Protein AF-A0A2W5THD2-F1 (afdb_monomer_lite)

Foldseek 3Di:
DDDDDDDDPPPPPPPPDDPPPDDDPQQQVQCVVHDFQDWGWGDDPNDIFIATWDADPVNPGTGGQGVPNPVPPWDPPQQQVQCVVHDFQDWGWGDDPNDIFTATFDQTPVNDGTGGAGDPNDPDDPVQFQVQCVPHDFQCWGWGQDPNDIAIATFDADPVRPTTGGDHDDPPDD

Secondary structure (DSSP, 8-state):
-------------------TTSPPHHHHHTTTTPPTT-EEEEEETTEEEEEEEEE-TTSS-EEEEETTTTGGGS--HHHHHTTTTPPTT-EEEEEETTEEEEEEEEE-TTSS-EEEEETT--SS--HHHHHTTTT--TT-EEEEEETTEEEEEEEEE-TTSS-EEEEEPPPPP-

pLDDT: mean 78.65, std 15.8, range [40.34, 94.75]

Radius of gyration: 25.41 Å; chains: 1; bounding box: 93×37×46 Å

Sequence (174 aa):
MRLVLLSVLAASSLALAQPRGGPPEEAITACSGLAEGTACGFTHRGNNLTGTCRKGPDGQTAACLPEGAGRHRGPPEEAVTACSGKSAEATCSFTHHDRTVEGTCRTGPRGEALTCAPAGGHRGPPQEAITACASSTAGAACSVSFHGKTLNGTCSAGPDGSKLACLPARPPQP

Organism: NCBI:txid48

Structure (mmCIF, N/CA/C/O backbone):
data_AF-A0A2W5THD2-F1
#
_entry.id   AF-A0A2W5THD2-F1
#
loop_
_atom_site.group_PDB
_atom_site.id
_atom_site.type_symbol
_atom_site.label_atom_id
_atom_site.label_alt_id
_atom_site.label_comp_id
_atom_site.label_asym_id
_atom_site.label_entity_id
_atom_site.label_seq_id
_atom_site.pdbx_PDB_ins_code
_atom_site.Cartn_x
_atom_site.Cartn_y
_atom_site.Cartn_z
_atom_site.occupancy
_atom_site.B_iso_or_equiv
_atom_site.auth_seq_id
_atom_site.auth_comp_id
_atom_site.auth_asym_id
_atom_site.auth_atom_id
_atom_site.pdbx_PDB_model_num
ATOM 1 N N . MET A 1 1 ? -74.088 19.486 -11.013 1.00 40.34 1 MET A N 1
ATOM 2 C CA . MET A 1 1 ? -73.011 19.400 -12.022 1.00 40.34 1 MET A CA 1
ATOM 3 C C . MET A 1 1 ? -71.695 19.307 -11.263 1.00 40.34 1 MET A C 1
ATOM 5 O O . MET A 1 1 ? -71.466 20.117 -10.380 1.00 40.34 1 MET A O 1
ATOM 9 N N . ARG A 1 2 ? -70.962 18.211 -11.481 1.00 50.06 2 ARG A N 1
ATOM 10 C CA . ARG A 1 2 ? -69.748 17.773 -10.768 1.00 50.06 2 ARG A CA 1
ATOM 11 C C . ARG A 1 2 ? -68.624 18.812 -10.861 1.00 50.06 2 ARG A C 1
ATOM 13 O O . ARG A 1 2 ? -68.505 19.412 -11.916 1.00 50.06 2 ARG A O 1
ATOM 20 N N . LEU A 1 3 ? -67.747 18.890 -9.858 1.00 44.25 3 LEU A N 1
ATOM 21 C CA . LEU A 1 3 ? -66.294 18.857 -10.076 1.00 44.25 3 LEU A CA 1
ATOM 22 C C . LEU A 1 3 ? -65.583 18.477 -8.762 1.00 44.25 3 LEU A C 1
ATOM 24 O O . LEU A 1 3 ? -65.605 19.212 -7.782 1.00 44.25 3 LEU A O 1
ATOM 28 N N . VAL A 1 4 ? -65.004 17.278 -8.754 1.00 49.50 4 VAL A N 1
ATOM 29 C CA . VAL A 1 4 ? -64.177 16.714 -7.682 1.00 49.50 4 VAL A CA 1
ATOM 30 C C . VAL A 1 4 ? -62.738 17.160 -7.951 1.00 49.50 4 VAL A C 1
ATOM 32 O O . VAL A 1 4 ? -62.166 16.752 -8.959 1.00 49.50 4 VAL A O 1
ATOM 35 N N . LEU A 1 5 ? -62.154 18.000 -7.092 1.00 49.16 5 LEU A N 1
ATOM 36 C CA . LEU A 1 5 ? -60.725 18.329 -7.144 1.00 49.16 5 LEU A CA 1
ATOM 37 C C . LEU A 1 5 ? -59.942 17.286 -6.337 1.00 49.16 5 LEU A C 1
ATOM 39 O O . LEU A 1 5 ? -59.807 17.388 -5.122 1.00 49.16 5 LEU A O 1
ATOM 43 N N . LEU A 1 6 ? -59.459 16.258 -7.036 1.00 47.12 6 LEU A N 1
ATOM 44 C CA . LEU A 1 6 ? -58.481 15.290 -6.539 1.00 47.12 6 LEU A CA 1
ATOM 45 C C . LEU A 1 6 ? -57.077 15.904 -6.630 1.00 47.12 6 LEU A C 1
ATOM 47 O O . LEU A 1 6 ? -56.499 16.001 -7.711 1.00 47.12 6 LEU A O 1
ATOM 51 N N . SER A 1 7 ? -56.528 16.320 -5.493 1.00 54.31 7 SER A N 1
ATOM 52 C CA . SER A 1 7 ? -55.125 16.703 -5.333 1.00 54.31 7 SER A CA 1
ATOM 53 C C . SER A 1 7 ? -54.248 15.447 -5.285 1.00 54.31 7 SER A C 1
ATOM 55 O O . SER A 1 7 ? -54.124 14.781 -4.259 1.00 54.31 7 SER A O 1
ATOM 57 N N . VAL A 1 8 ? -53.647 15.101 -6.424 1.00 56.50 8 VAL A N 1
ATOM 58 C CA . VAL A 1 8 ? -52.679 14.004 -6.537 1.00 56.50 8 VAL A CA 1
ATOM 59 C C . VAL A 1 8 ? -51.349 14.456 -5.926 1.00 56.50 8 VAL A C 1
ATOM 61 O O . VAL A 1 8 ? -50.601 15.223 -6.529 1.00 56.50 8 VAL A O 1
ATOM 64 N N . LEU A 1 9 ? -51.057 13.983 -4.713 1.00 53.06 9 LEU A N 1
ATOM 65 C CA . LEU A 1 9 ? -49.729 14.042 -4.102 1.00 53.06 9 LEU A CA 1
ATOM 66 C C . LEU A 1 9 ? -48.805 13.073 -4.852 1.00 53.06 9 LEU A C 1
ATOM 68 O O . LEU A 1 9 ? -48.787 11.873 -4.585 1.00 53.06 9 LEU A O 1
ATOM 72 N N . ALA A 1 10 ? -48.048 13.596 -5.815 1.00 50.41 10 ALA A N 1
ATOM 73 C CA . ALA A 1 10 ? -46.954 12.872 -6.445 1.00 50.41 10 ALA A CA 1
ATOM 74 C C . ALA A 1 10 ? -45.793 12.750 -5.444 1.00 50.41 10 ALA A C 1
ATOM 76 O O . ALA A 1 10 ? -44.959 13.645 -5.317 1.00 50.41 10 ALA A O 1
ATOM 77 N N . ALA A 1 11 ? -45.754 11.643 -4.702 1.00 46.44 11 ALA A N 1
ATOM 78 C CA . ALA A 1 11 ? -44.580 11.243 -3.939 1.00 46.44 11 ALA A CA 1
ATOM 79 C C . ALA A 1 11 ? -43.508 10.751 -4.924 1.00 46.44 11 ALA A C 1
ATOM 81 O O . ALA A 1 11 ? -43.457 9.577 -5.283 1.00 46.44 11 ALA A O 1
ATOM 82 N N . SER A 1 12 ? -42.675 11.675 -5.403 1.00 44.78 12 SER A N 1
ATOM 83 C CA . SER A 1 12 ? -41.501 11.364 -6.216 1.00 44.78 12 SER A CA 1
ATOM 84 C C . SER A 1 12 ? -40.497 10.580 -5.373 1.00 44.78 12 SER A C 1
ATOM 86 O O . SER A 1 12 ? -39.717 11.151 -4.613 1.00 44.78 12 SER A O 1
ATOM 88 N N . SER A 1 13 ? -40.530 9.253 -5.487 1.00 47.72 13 SER A N 1
ATOM 89 C CA . SER A 1 13 ? -39.526 8.357 -4.920 1.00 47.72 13 SER A CA 1
ATOM 90 C C . SER A 1 13 ? -38.204 8.546 -5.667 1.00 47.72 13 SER A C 1
ATOM 92 O O . SER A 1 13 ? -37.926 7.872 -6.657 1.00 47.72 13 SER A O 1
ATOM 94 N N . LEU A 1 14 ? -37.381 9.490 -5.210 1.00 48.06 14 LEU A N 1
ATOM 95 C CA . LEU A 1 14 ? -35.977 9.573 -5.599 1.00 48.06 14 LEU A CA 1
ATOM 96 C C . LEU A 1 14 ? -35.240 8.406 -4.934 1.00 48.06 14 LEU A C 1
ATOM 98 O O . LEU A 1 14 ? -34.723 8.520 -3.826 1.00 48.06 14 LEU A O 1
ATOM 102 N N . ALA A 1 15 ? -35.231 7.259 -5.611 1.00 44.53 15 ALA A N 1
ATOM 103 C CA . ALA A 1 15 ? -34.312 6.174 -5.313 1.00 44.53 15 ALA A CA 1
ATOM 104 C C . ALA A 1 15 ? -32.888 6.674 -5.602 1.00 44.53 15 ALA A C 1
ATOM 106 O O . ALA A 1 15 ? -32.430 6.664 -6.745 1.00 44.53 15 ALA A O 1
ATOM 107 N N . LEU A 1 16 ? -32.205 7.176 -4.571 1.00 44.91 16 LEU A N 1
ATOM 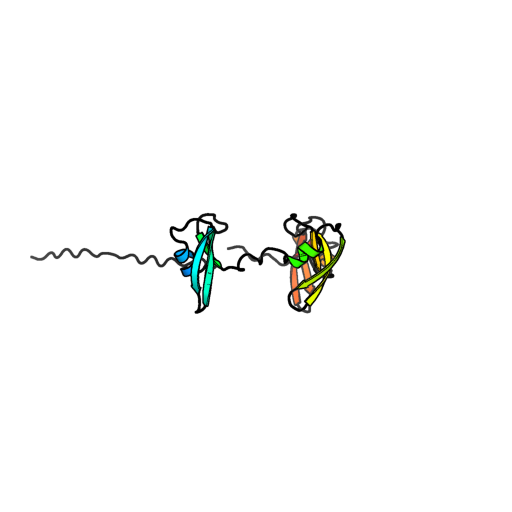108 C CA . LEU A 1 16 ? -30.793 7.526 -4.653 1.00 44.91 16 LEU A CA 1
ATOM 109 C C . LEU A 1 16 ? -29.999 6.234 -4.853 1.00 44.91 16 LEU A C 1
ATOM 111 O O . LEU A 1 16 ? -29.812 5.439 -3.934 1.00 44.91 16 LEU A O 1
ATOM 115 N N . ALA A 1 17 ? -29.554 6.016 -6.088 1.00 45.91 17 ALA A N 1
ATOM 116 C CA . ALA A 1 17 ? -28.566 5.005 -6.414 1.00 45.91 17 ALA A CA 1
ATOM 117 C C . ALA A 1 17 ? -27.298 5.285 -5.591 1.00 45.91 17 ALA A C 1
ATOM 119 O O . ALA A 1 17 ? -26.620 6.288 -5.812 1.00 45.91 17 ALA A O 1
ATOM 120 N N . GLN A 1 18 ? -26.993 4.423 -4.616 1.00 52.12 18 GLN A N 1
ATOM 121 C CA . GLN A 1 18 ? -25.786 4.571 -3.808 1.00 52.12 18 GLN A CA 1
ATOM 122 C C . GLN A 1 18 ? -24.539 4.432 -4.703 1.00 52.12 18 GLN A C 1
ATOM 124 O O . GLN A 1 18 ? -24.440 3.468 -5.474 1.00 52.12 18 GLN A O 1
ATOM 129 N N . PRO A 1 19 ? -23.576 5.370 -4.619 1.00 45.44 19 PRO A N 1
ATOM 130 C CA . PRO A 1 19 ? -22.317 5.281 -5.345 1.00 45.44 19 PRO A CA 1
ATOM 131 C C . PRO A 1 19 ? -21.594 3.988 -4.967 1.00 45.44 19 PRO A C 1
ATOM 133 O O . PRO A 1 19 ? -21.387 3.688 -3.789 1.00 45.44 19 PRO A O 1
ATOM 136 N N . ARG A 1 20 ? -21.192 3.205 -5.971 1.00 51.62 20 ARG A N 1
ATOM 137 C CA . ARG A 1 20 ? -20.417 1.978 -5.761 1.00 51.62 20 ARG A CA 1
ATOM 138 C C . ARG A 1 20 ? -19.020 2.350 -5.255 1.00 51.62 20 ARG A C 1
ATOM 140 O O . ARG A 1 20 ? -18.154 2.692 -6.050 1.00 51.62 20 ARG A O 1
ATOM 147 N N . GLY A 1 21 ? -18.825 2.290 -3.936 1.00 64.62 21 GLY A N 1
ATOM 148 C CA . GLY A 1 21 ? -17.524 2.496 -3.285 1.00 64.62 21 GLY A CA 1
ATOM 149 C C . GLY A 1 21 ? -17.546 3.192 -1.917 1.00 64.62 21 GLY A C 1
ATOM 150 O O . GLY A 1 21 ? -16.478 3.373 -1.338 1.00 64.62 21 GLY A O 1
ATOM 151 N N . GLY A 1 22 ? -18.714 3.595 -1.405 1.00 72.62 22 GLY A N 1
ATOM 152 C CA . GLY A 1 22 ? -18.842 4.267 -0.105 1.00 72.62 22 GLY A CA 1
ATOM 153 C C . GLY A 1 22 ? -18.974 3.322 1.102 1.00 72.62 22 GLY A C 1
ATOM 154 O O . GLY A 1 22 ? -19.192 2.120 0.926 1.00 72.62 22 GLY A O 1
ATOM 155 N N . PRO A 1 23 ? -18.856 3.855 2.335 1.00 82.44 23 PRO A N 1
ATOM 156 C CA . PRO A 1 23 ? -19.196 3.128 3.558 1.00 82.44 23 PRO A CA 1
ATOM 157 C C . PRO A 1 23 ? -20.644 2.606 3.510 1.00 82.44 23 PRO A C 1
ATOM 159 O O . PRO A 1 23 ? -21.492 3.254 2.895 1.00 82.44 23 PRO A O 1
ATOM 162 N N . PRO A 1 24 ? -20.951 1.471 4.164 1.00 88.75 24 PRO A N 1
ATOM 163 C CA . PRO A 1 24 ? -22.321 0.978 4.248 1.00 88.75 24 PRO A CA 1
ATOM 164 C C . PRO A 1 24 ? -23.213 1.971 5.013 1.00 88.75 24 PRO A C 1
ATOM 166 O O . PRO A 1 24 ? -22.745 2.694 5.897 1.00 88.75 24 PRO A O 1
ATOM 169 N N . GLU A 1 25 ? -24.500 2.015 4.675 1.00 89.62 25 GLU A N 1
ATOM 170 C CA . GLU A 1 25 ? -25.445 3.017 5.187 1.00 89.62 25 GLU A CA 1
ATOM 171 C C . GLU A 1 25 ? -25.607 2.964 6.709 1.00 89.62 25 GLU A C 1
ATOM 173 O O . GLU A 1 25 ? -25.685 3.999 7.374 1.00 89.62 25 GLU A O 1
ATOM 178 N N . GLU A 1 26 ? -25.577 1.765 7.281 1.00 91.69 26 GLU A N 1
ATOM 179 C CA . GLU A 1 26 ? -25.609 1.547 8.723 1.00 91.69 26 GLU A CA 1
ATOM 180 C C . GLU A 1 26 ? -24.394 2.160 9.438 1.00 91.69 26 GLU A C 1
ATOM 182 O O . GLU A 1 26 ? -24.531 2.653 10.557 1.00 91.69 26 GLU A O 1
ATOM 187 N N . ALA A 1 27 ? -23.227 2.223 8.785 1.00 91.94 27 ALA A N 1
ATOM 188 C CA . ALA A 1 27 ? -22.048 2.883 9.342 1.00 91.94 27 ALA A CA 1
ATOM 189 C C . ALA A 1 27 ? -22.173 4.411 9.285 1.00 91.94 27 ALA A C 1
ATOM 191 O O . ALA A 1 27 ? -21.713 5.094 10.198 1.00 91.94 27 ALA A O 1
ATOM 192 N N . ILE A 1 28 ? -22.795 4.957 8.237 1.00 91.56 28 ILE A N 1
ATOM 193 C CA . ILE A 1 28 ? -23.056 6.401 8.113 1.00 91.56 28 ILE A CA 1
ATOM 194 C C . ILE A 1 28 ? -24.089 6.825 9.161 1.00 91.56 28 ILE A C 1
ATOM 196 O O . ILE A 1 28 ? -23.866 7.768 9.920 1.00 91.56 28 ILE A O 1
ATOM 200 N N . THR A 1 29 ? -25.187 6.075 9.260 1.00 92.69 29 THR A N 1
ATOM 201 C CA . THR A 1 29 ? -26.268 6.324 10.223 1.00 92.69 29 THR A CA 1
ATOM 202 C C . THR A 1 29 ? -25.759 6.294 11.661 1.00 92.69 29 THR A C 1
ATOM 204 O O . THR A 1 29 ? -26.123 7.165 12.448 1.00 92.69 29 THR A O 1
ATOM 207 N N . ALA A 1 30 ? -24.850 5.370 11.990 1.00 93.81 30 ALA A N 1
ATOM 208 C CA . ALA A 1 30 ? -24.238 5.282 13.316 1.00 93.81 30 ALA A CA 1
ATOM 209 C C . ALA A 1 30 ? -23.444 6.536 13.732 1.00 93.81 30 ALA A C 1
ATOM 211 O O . ALA A 1 30 ? -23.161 6.695 14.916 1.00 93.81 30 ALA A O 1
ATOM 212 N N . CYS A 1 31 ? -23.091 7.416 12.790 1.00 94.50 31 CYS A N 1
ATOM 213 C CA . CYS A 1 31 ? -22.374 8.668 13.041 1.00 94.50 31 CYS A CA 1
ATOM 214 C C . CYS A 1 31 ? -23.173 9.925 12.688 1.00 94.50 31 CYS A C 1
ATOM 216 O O . CYS A 1 31 ? -22.642 11.034 12.775 1.00 94.50 31 CYS A O 1
ATOM 218 N N . SER A 1 32 ? -24.445 9.778 12.315 1.00 91.19 32 SER A N 1
ATOM 219 C CA . SER A 1 32 ? -25.306 10.913 11.999 1.00 91.19 32 SER A CA 1
ATOM 220 C C . SER A 1 32 ? -25.519 11.775 13.245 1.00 91.19 32 SER A C 1
ATOM 222 O O . SER A 1 32 ? -26.015 11.303 14.266 1.00 91.19 32 SER A O 1
ATOM 224 N N . GLY A 1 33 ? -25.096 13.039 13.180 1.00 86.56 33 GLY A N 1
ATOM 225 C CA . GLY A 1 33 ? -25.169 13.970 14.310 1.00 86.56 33 GLY A CA 1
ATOM 226 C C . GLY A 1 33 ? -24.117 13.753 15.405 1.00 86.56 33 GLY A C 1
ATOM 227 O O . GLY A 1 33 ? -24.142 14.473 16.402 1.00 86.56 33 GLY A O 1
ATOM 228 N N . LEU A 1 34 ? -23.181 12.813 15.232 1.00 90.50 34 LEU A N 1
ATOM 229 C CA . LEU A 1 34 ? -22.050 12.632 16.143 1.00 90.50 34 LEU A CA 1
ATOM 230 C C . LEU A 1 34 ? -20.832 13.430 15.670 1.00 90.50 34 LEU A C 1
ATOM 232 O O . LEU A 1 34 ? -20.597 13.612 14.474 1.00 90.50 34 LEU A O 1
ATOM 236 N N . ALA A 1 35 ? -20.027 13.895 16.625 1.00 88.06 35 ALA A N 1
ATOM 237 C CA . ALA A 1 35 ? -18.766 14.559 16.324 1.00 88.06 35 ALA A CA 1
ATOM 238 C C . ALA A 1 35 ? -17.701 13.550 15.861 1.00 88.06 35 ALA A C 1
ATOM 240 O O . ALA A 1 35 ? -17.729 12.369 16.224 1.00 88.06 35 ALA A O 1
ATOM 241 N N . GLU A 1 36 ? -16.715 14.029 15.101 1.00 89.06 36 GLU A N 1
ATOM 242 C CA . GLU A 1 36 ? -15.521 13.241 14.787 1.00 89.06 36 GLU A CA 1
ATOM 243 C C . GLU A 1 36 ? -14.827 12.784 16.079 1.00 89.06 36 GLU A C 1
ATOM 245 O O . GLU A 1 36 ? -14.726 13.544 17.040 1.00 89.06 36 GLU A O 1
ATOM 250 N N . GLY A 1 37 ? -14.374 11.530 16.118 1.00 86.00 37 GLY A N 1
ATOM 251 C CA . GLY A 1 37 ? -13.762 10.953 17.318 1.00 86.00 37 GLY A CA 1
ATOM 252 C C . GLY A 1 37 ? -14.754 10.323 18.304 1.00 86.00 37 GLY A C 1
ATOM 253 O O . GLY A 1 37 ? -14.321 9.684 19.259 1.00 86.00 37 GLY A O 1
ATOM 254 N N . THR A 1 38 ? -16.065 10.439 18.074 1.00 94.50 38 THR A N 1
ATOM 255 C CA . THR A 1 38 ? -17.078 9.818 18.946 1.00 94.50 38 THR A CA 1
ATOM 256 C C . THR A 1 38 ? -17.137 8.307 18.726 1.00 94.50 38 THR A C 1
ATOM 258 O O . THR A 1 38 ? -17.091 7.844 17.584 1.00 94.50 38 THR A O 1
ATOM 261 N N . ALA A 1 39 ? -17.255 7.538 19.811 1.00 94.12 39 ALA A N 1
ATOM 262 C CA . ALA A 1 39 ? -17.483 6.100 19.735 1.00 94.12 39 ALA A CA 1
ATOM 263 C C . ALA A 1 39 ? -18.823 5.796 19.048 1.00 94.12 39 ALA A C 1
ATOM 265 O O . ALA A 1 39 ? -19.827 6.465 19.289 1.00 94.12 39 ALA A O 1
ATOM 266 N N . CYS A 1 40 ? -18.835 4.777 18.199 1.00 94.75 40 CYS A N 1
ATOM 267 C CA . CYS A 1 40 ? -20.008 4.355 17.442 1.00 94.75 40 CYS A CA 1
ATOM 268 C C . CYS A 1 40 ? -20.029 2.830 17.309 1.00 94.75 40 CYS A C 1
ATOM 270 O O . CYS A 1 40 ? -19.006 2.160 17.477 1.00 94.75 40 CYS A O 1
ATOM 272 N N . GLY A 1 41 ? -21.195 2.274 16.988 1.00 94.00 41 GLY A N 1
ATOM 273 C CA . GLY A 1 41 ? -21.338 0.853 16.699 1.00 94.00 41 GLY A CA 1
ATOM 274 C C . GLY A 1 41 ? -22.495 0.582 15.750 1.00 94.00 41 GLY A C 1
ATOM 275 O O . GLY A 1 41 ? -23.480 1.319 15.738 1.00 94.00 41 GLY A O 1
ATOM 276 N N . PHE A 1 42 ? -22.358 -0.456 14.932 1.00 93.62 42 PHE A N 1
ATOM 277 C CA . PHE A 1 42 ? -23.368 -0.869 13.962 1.00 93.62 42 PHE A CA 1
ATOM 278 C C . PHE A 1 42 ? -23.270 -2.367 13.682 1.00 93.62 42 PHE A C 1
ATOM 280 O O . PHE A 1 42 ? -22.225 -2.987 13.868 1.00 93.62 42 PHE A O 1
ATOM 287 N N . THR A 1 43 ? -24.360 -2.962 13.202 1.00 92.00 43 THR A N 1
ATOM 288 C CA . THR A 1 43 ? -24.364 -4.358 12.759 1.00 92.00 43 THR A CA 1
ATOM 289 C C . THR A 1 43 ? -24.291 -4.421 11.241 1.00 92.00 43 THR A C 1
ATOM 291 O O . THR A 1 43 ? -25.160 -3.878 10.567 1.00 92.00 43 THR A O 1
ATOM 294 N N . HIS A 1 44 ? -23.295 -5.126 10.702 1.00 88.25 44 HIS A N 1
ATOM 295 C CA . HIS A 1 44 ? -23.165 -5.379 9.266 1.00 88.25 44 HIS A CA 1
ATOM 296 C C . HIS A 1 44 ? -23.072 -6.879 9.003 1.00 88.25 44 HIS A C 1
ATOM 298 O O . HIS A 1 44 ? -22.176 -7.561 9.509 1.00 88.25 44 HIS A O 1
ATOM 304 N N . ARG A 1 45 ? -24.005 -7.406 8.200 1.00 87.81 45 ARG A N 1
ATOM 305 C CA . ARG A 1 45 ? -24.065 -8.836 7.832 1.00 87.81 45 ARG A CA 1
ATOM 306 C C . ARG A 1 45 ? -23.999 -9.780 9.046 1.00 87.81 45 ARG A C 1
ATOM 308 O O . ARG A 1 45 ? -23.311 -10.793 9.008 1.00 87.81 45 ARG A O 1
ATOM 315 N N . GLY A 1 46 ? -24.682 -9.419 10.133 1.00 87.12 46 GLY A N 1
ATOM 316 C CA . GLY A 1 46 ? -24.728 -10.209 11.370 1.00 87.12 46 GLY A CA 1
ATOM 317 C C . GLY A 1 46 ? -23.528 -10.040 12.309 1.00 87.12 46 GLY A C 1
ATOM 318 O O . GLY A 1 46 ? -23.525 -10.641 13.376 1.00 87.12 46 GLY A O 1
ATOM 319 N N . ASN A 1 47 ? -22.538 -9.211 11.962 1.00 88.06 47 ASN A N 1
ATOM 320 C CA . ASN A 1 47 ? -21.413 -8.891 12.840 1.00 88.06 47 ASN A CA 1
ATOM 321 C C . ASN A 1 47 ? -21.655 -7.550 13.520 1.00 88.06 47 ASN A C 1
ATOM 323 O O . ASN A 1 47 ? -21.930 -6.563 12.835 1.00 88.06 47 ASN A O 1
ATOM 327 N N . ASN A 1 48 ? -21.521 -7.507 14.843 1.00 91.81 48 ASN A N 1
ATOM 328 C CA . ASN A 1 48 ? -21.562 -6.254 15.580 1.00 91.81 48 ASN A CA 1
ATOM 329 C C . ASN A 1 48 ? -20.169 -5.617 15.562 1.00 91.81 48 ASN A C 1
ATOM 331 O O . ASN A 1 48 ? -19.199 -6.224 16.015 1.00 91.81 48 ASN A O 1
ATOM 335 N N . LEU A 1 49 ? -20.075 -4.421 14.998 1.00 92.25 49 LEU A N 1
ATOM 336 C CA . LEU A 1 49 ? -18.833 -3.689 14.799 1.00 92.25 49 LEU A CA 1
ATOM 337 C C . LEU A 1 49 ? -18.851 -2.450 15.689 1.00 92.25 49 LEU A C 1
ATOM 339 O O . LEU A 1 49 ? -19.818 -1.690 15.675 1.00 92.25 49 LEU A O 1
ATOM 343 N N . THR A 1 50 ? -17.776 -2.236 16.440 1.00 93.31 50 THR A N 1
ATOM 344 C CA . THR A 1 50 ? -17.535 -1.024 17.231 1.00 93.31 50 THR A CA 1
ATOM 345 C C . THR A 1 50 ? -16.391 -0.232 16.623 1.00 93.31 50 THR A C 1
ATOM 347 O O . THR A 1 50 ? -15.497 -0.791 15.981 1.00 93.31 50 THR A O 1
ATOM 350 N N . GLY A 1 51 ? -16.431 1.085 16.784 1.00 92.75 51 GLY A N 1
ATOM 351 C CA . GLY A 1 51 ? -15.495 1.962 16.110 1.00 92.75 51 GLY A CA 1
ATOM 352 C C . GLY A 1 51 ? -15.601 3.413 16.531 1.00 92.75 51 GLY A C 1
ATOM 353 O O . GLY A 1 51 ? -16.124 3.758 17.593 1.00 92.75 51 GLY A O 1
ATOM 354 N N . THR A 1 52 ? -15.095 4.279 15.663 1.00 94.12 52 THR A N 1
ATOM 355 C CA . THR A 1 52 ? -15.085 5.723 15.885 1.00 94.12 52 THR A CA 1
ATOM 356 C C . THR A 1 52 ? -15.584 6.454 14.648 1.00 94.12 52 THR A C 1
ATOM 358 O O . THR A 1 52 ? -15.239 6.087 13.522 1.00 94.12 52 THR A O 1
ATOM 361 N N . CYS A 1 53 ? -16.362 7.515 14.842 1.00 93.56 53 CYS A N 1
ATOM 362 C CA . CYS A 1 53 ? -16.813 8.372 13.756 1.00 93.56 53 CYS A CA 1
ATOM 363 C C . CYS A 1 53 ? -15.637 9.106 13.118 1.00 93.56 53 CYS A C 1
ATOM 365 O O . CYS A 1 53 ? -14.919 9.857 13.786 1.00 93.56 53 CYS A O 1
ATOM 367 N N . ARG A 1 54 ? -15.440 8.888 11.816 1.00 90.38 54 ARG A N 1
ATOM 368 C CA . ARG A 1 54 ? -14.379 9.511 11.016 1.00 90.38 54 ARG A CA 1
ATOM 369 C C . ARG A 1 54 ? -14.960 10.031 9.711 1.00 90.38 54 ARG A C 1
ATOM 371 O O . ARG A 1 54 ? -15.811 9.382 9.106 1.00 90.38 54 ARG A O 1
ATOM 378 N N . LYS A 1 55 ? -14.487 11.198 9.278 1.00 88.06 55 LYS A N 1
ATOM 379 C CA . LYS A 1 55 ? -14.837 11.760 7.972 1.00 88.06 55 LYS A CA 1
ATOM 380 C C . LYS A 1 55 ? -14.079 11.039 6.860 1.00 88.06 55 LYS A C 1
ATOM 382 O O . LYS A 1 55 ? -12.912 10.677 7.031 1.00 88.06 55 LYS A O 1
ATOM 387 N N . GLY A 1 56 ? -14.754 10.827 5.735 1.00 74.94 56 GLY A N 1
ATOM 388 C CA . GLY A 1 56 ? -14.139 10.320 4.514 1.00 74.94 56 GLY A CA 1
ATOM 389 C C . GLY A 1 56 ? -13.161 11.320 3.872 1.00 74.94 56 GLY A C 1
ATOM 390 O O . GLY A 1 56 ? -12.998 12.439 4.361 1.00 74.94 56 GLY A O 1
ATOM 391 N N . PRO A 1 57 ? -12.492 10.937 2.765 1.00 69.75 57 PRO A N 1
ATOM 392 C CA . PRO A 1 57 ? -11.579 11.814 2.017 1.00 69.75 57 PRO A CA 1
ATOM 393 C C . PRO A 1 57 ? -12.234 13.093 1.475 1.00 69.75 57 PRO A C 1
ATOM 395 O O . PRO A 1 57 ? -11.550 14.076 1.217 1.00 69.75 57 PRO A O 1
ATOM 398 N N . ASP A 1 58 ? -13.553 13.064 1.302 1.00 71.38 58 ASP A N 1
ATOM 399 C CA . ASP A 1 58 ? -14.417 14.189 0.949 1.00 71.38 58 ASP A CA 1
ATOM 400 C C . ASP A 1 58 ? -14.577 15.201 2.099 1.00 71.38 5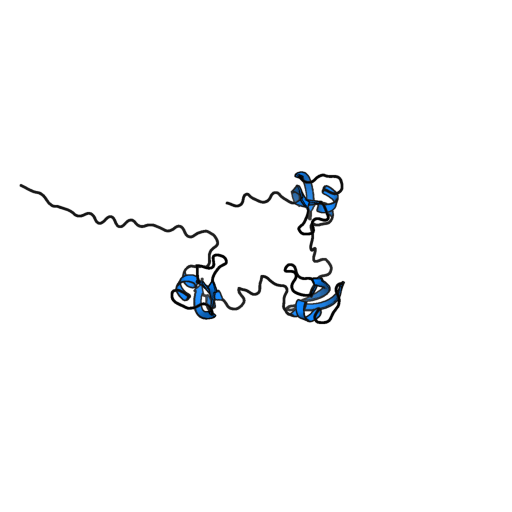8 ASP A C 1
ATOM 402 O O . ASP A 1 58 ? -15.013 16.326 1.870 1.00 71.38 58 ASP A O 1
ATOM 406 N N . GLY A 1 59 ? -14.242 14.824 3.339 1.00 73.00 59 GLY A N 1
ATOM 407 C CA . GLY A 1 59 ? -14.336 15.676 4.530 1.00 73.00 59 GLY A CA 1
ATOM 408 C C . GLY A 1 59 ? -15.770 15.982 4.979 1.00 73.00 59 GLY A C 1
ATOM 409 O O . GLY A 1 59 ? -15.965 16.707 5.958 1.00 73.00 59 GLY A O 1
ATOM 410 N N . GLN A 1 60 ? -16.769 15.440 4.282 1.00 71.62 60 GLN A N 1
ATOM 411 C CA . GLN A 1 60 ? -18.181 15.773 4.455 1.00 71.62 60 GLN A CA 1
ATOM 412 C C . GLN A 1 60 ? -18.945 14.648 5.149 1.00 71.62 60 GLN A C 1
ATOM 414 O O . GLN A 1 60 ? -19.670 14.905 6.110 1.00 71.62 60 GLN A O 1
ATOM 419 N N . THR A 1 61 ? -18.743 13.402 4.720 1.00 79.38 61 THR A N 1
ATOM 420 C CA . THR A 1 61 ? -19.500 12.264 5.249 1.00 79.38 61 THR A CA 1
ATOM 421 C C . THR A 1 61 ? -18.753 11.604 6.405 1.00 79.38 61 THR A C 1
ATOM 423 O O . THR A 1 61 ? -17.669 11.050 6.214 1.00 79.38 61 THR A O 1
ATOM 426 N N . ALA A 1 62 ? -19.323 11.652 7.613 1.00 88.31 62 ALA A N 1
ATOM 427 C CA . ALA A 1 62 ? -18.831 10.885 8.754 1.00 88.31 62 ALA A CA 1
ATOM 428 C C . ALA A 1 62 ? -19.459 9.486 8.759 1.00 88.31 62 ALA A C 1
ATOM 430 O O . ALA A 1 62 ? -20.675 9.347 8.654 1.00 88.31 62 ALA A O 1
ATOM 431 N N . ALA A 1 63 ? -18.630 8.456 8.903 1.00 92.31 63 ALA A N 1
ATOM 432 C CA . ALA A 1 63 ? -19.078 7.079 9.061 1.00 92.31 63 ALA A CA 1
ATOM 433 C C . ALA A 1 63 ? -18.348 6.411 10.224 1.00 92.31 63 ALA A C 1
ATOM 435 O O . ALA A 1 63 ? -17.231 6.795 10.591 1.00 92.31 63 ALA A O 1
ATOM 436 N N . CYS A 1 64 ? -18.990 5.401 10.798 1.00 92.94 64 CYS A N 1
ATOM 437 C CA . CYS A 1 64 ? -18.412 4.601 11.855 1.00 92.94 64 CYS A CA 1
ATOM 438 C C . CYS A 1 64 ? -17.316 3.717 11.273 1.00 92.94 64 CYS A C 1
ATOM 440 O O . CYS A 1 64 ? -17.600 2.775 10.534 1.00 92.94 64 CYS A O 1
ATOM 442 N N . LEU A 1 65 ? -16.059 4.037 11.576 1.00 90.75 65 LEU A N 1
ATOM 443 C CA . LEU A 1 65 ? -14.913 3.250 11.147 1.00 90.75 65 LEU A CA 1
ATOM 444 C C . LEU A 1 65 ? -14.633 2.179 12.209 1.00 90.75 65 LEU A C 1
ATOM 446 O O . LEU A 1 65 ? -14.233 2.559 13.314 1.00 90.75 65 LEU A O 1
ATOM 450 N N . PRO A 1 66 ? -14.813 0.877 11.905 1.00 88.88 66 PRO A N 1
ATOM 451 C CA . PRO A 1 66 ? -14.544 -0.179 12.869 1.00 88.88 66 PRO A CA 1
ATOM 452 C C . PRO A 1 66 ? -13.097 -0.153 13.351 1.00 88.88 66 PRO A C 1
ATOM 454 O O . PRO A 1 66 ? -12.174 0.186 12.597 1.00 88.88 66 PRO A O 1
ATOM 457 N N . GLU A 1 67 ? -12.885 -0.563 14.594 1.00 81.62 67 GLU A N 1
ATOM 458 C CA . GLU A 1 67 ? -11.541 -0.767 15.125 1.00 81.62 67 GLU A CA 1
ATOM 459 C C . GLU A 1 67 ? -10.754 -1.724 14.208 1.00 81.62 67 GLU A C 1
ATOM 461 O O . GLU A 1 67 ? -11.241 -2.771 13.790 1.00 81.62 67 GLU A O 1
ATOM 466 N N . GLY A 1 68 ? -9.543 -1.325 13.809 1.00 67.00 68 GLY A N 1
ATOM 467 C CA . GLY A 1 68 ? -8.705 -2.096 12.880 1.00 67.00 68 GLY A CA 1
ATOM 468 C C . GLY A 1 68 ? -8.930 -1.814 11.388 1.00 67.00 68 GLY A C 1
ATOM 469 O O . GLY A 1 68 ? -7.983 -1.967 10.617 1.00 67.00 68 GLY A O 1
ATOM 470 N N . ALA A 1 69 ? -10.085 -1.279 10.970 1.00 63.34 69 ALA A N 1
ATOM 471 C CA . ALA A 1 69 ? -10.383 -1.012 9.552 1.00 63.34 69 ALA A CA 1
ATOM 472 C C . ALA A 1 69 ? -9.478 0.070 8.914 1.00 63.34 69 ALA A C 1
ATOM 474 O O . ALA A 1 69 ? -9.324 0.129 7.695 1.00 63.34 69 ALA A O 1
ATOM 475 N N . GLY A 1 70 ? -8.834 0.909 9.737 1.00 54.28 70 GLY A N 1
ATOM 476 C CA . GLY A 1 70 ? -7.866 1.925 9.307 1.00 54.28 70 GLY A CA 1
ATOM 477 C C . GLY A 1 70 ? -6.396 1.482 9.297 1.00 54.28 70 GLY A C 1
ATOM 478 O O . GLY A 1 70 ? -5.550 2.232 8.810 1.00 54.28 70 GLY A O 1
ATOM 479 N N . ARG A 1 71 ? -6.059 0.287 9.808 1.00 54.28 71 ARG A N 1
ATOM 480 C CA . ARG A 1 71 ? -4.652 -0.154 9.939 1.00 54.28 71 ARG A CA 1
ATOM 481 C C . ARG A 1 71 ? -4.027 -0.643 8.627 1.00 54.28 71 ARG A C 1
ATOM 483 O O . ARG A 1 71 ? -2.828 -0.874 8.569 1.00 54.28 71 ARG A O 1
ATOM 490 N N . HIS A 1 72 ? -4.800 -0.745 7.548 1.00 52.78 72 HIS A N 1
ATOM 491 C CA . HIS A 1 72 ? -4.334 -1.324 6.282 1.00 52.78 72 HIS A CA 1
ATOM 492 C C . HIS A 1 72 ? -3.666 -0.337 5.307 1.00 52.78 72 HIS A C 1
ATOM 494 O O . HIS A 1 72 ? -3.357 -0.717 4.181 1.00 52.78 72 HIS A O 1
ATOM 500 N N . ARG A 1 73 ? -3.426 0.926 5.690 1.00 61.62 73 ARG A N 1
ATOM 501 C CA . ARG A 1 73 ? -2.694 1.890 4.832 1.00 61.62 73 ARG A CA 1
ATOM 502 C C . ARG A 1 73 ? -1.210 2.050 5.181 1.00 61.62 73 ARG A C 1
ATOM 504 O O . ARG A 1 73 ? -0.536 2.900 4.595 1.00 61.62 73 ARG A O 1
ATOM 511 N N . GLY A 1 74 ? -0.686 1.294 6.141 1.00 66.19 74 GLY A N 1
ATOM 512 C CA . GLY A 1 74 ? 0.707 1.392 6.577 1.00 66.19 74 GLY A CA 1
ATOM 513 C C . GLY A 1 74 ? 1.387 0.030 6.701 1.00 66.19 74 GLY A C 1
ATOM 514 O O . GLY A 1 74 ? 0.697 -0.987 6.766 1.00 66.19 74 GLY A O 1
ATOM 515 N N . PRO A 1 75 ? 2.732 0.004 6.727 1.00 75.12 75 PRO A N 1
ATOM 516 C CA . PRO A 1 75 ? 3.470 -1.159 7.205 1.00 75.12 75 PRO A CA 1
ATOM 517 C C . PRO A 1 75 ? 2.987 -1.546 8.614 1.00 75.12 75 PRO A C 1
ATOM 519 O O . PRO A 1 75 ? 2.601 -0.652 9.371 1.00 75.12 75 PRO A O 1
ATOM 522 N N . PRO A 1 76 ? 3.008 -2.837 8.982 1.00 82.88 76 PRO A N 1
ATOM 523 C CA . PRO A 1 76 ? 2.692 -3.254 10.344 1.00 82.88 76 PRO A CA 1
ATOM 524 C C . PRO A 1 76 ? 3.657 -2.603 11.350 1.00 82.88 76 PRO A C 1
ATOM 526 O O . PRO A 1 76 ? 4.818 -2.337 11.027 1.00 82.88 76 PRO A O 1
ATOM 529 N N . GLU A 1 77 ? 3.181 -2.345 12.569 1.00 85.56 77 GLU A N 1
ATOM 530 C CA . GLU A 1 77 ? 3.950 -1.640 13.610 1.00 85.56 77 GLU A CA 1
ATOM 531 C C . GLU A 1 77 ? 5.248 -2.378 13.964 1.00 85.56 77 GLU A C 1
ATOM 533 O O . GLU A 1 77 ? 6.290 -1.759 14.200 1.00 85.56 77 GLU A O 1
ATOM 538 N N . GLU A 1 78 ? 5.225 -3.713 13.929 1.00 88.94 78 GLU A N 1
ATOM 539 C CA . GLU A 1 78 ? 6.407 -4.538 14.176 1.00 88.94 78 GLU A CA 1
ATOM 540 C C . GLU A 1 78 ? 7.501 -4.283 13.122 1.00 88.94 78 GLU A C 1
ATOM 542 O O . GLU A 1 78 ? 8.687 -4.250 13.454 1.00 88.94 78 GLU A O 1
ATOM 547 N N . ALA A 1 79 ? 7.121 -4.007 11.868 1.00 89.94 79 ALA A N 1
ATOM 548 C CA . ALA A 1 79 ? 8.068 -3.676 10.803 1.00 89.94 79 ALA A CA 1
ATOM 549 C C . ALA A 1 79 ? 8.673 -2.276 10.967 1.00 89.94 79 ALA A C 1
ATOM 551 O O . ALA A 1 79 ? 9.828 -2.058 10.600 1.00 89.94 79 ALA A O 1
ATOM 552 N N . VAL A 1 80 ? 7.915 -1.310 11.494 1.00 89.31 80 VAL A N 1
ATOM 553 C CA . VAL A 1 80 ? 8.440 0.028 11.825 1.00 89.31 80 VAL A CA 1
ATOM 554 C C . VAL A 1 80 ? 9.414 -0.075 13.000 1.00 89.31 80 VAL A C 1
ATOM 556 O O . VAL A 1 80 ? 10.535 0.428 12.933 1.00 89.31 80 VAL A O 1
ATOM 559 N N . THR A 1 81 ? 9.024 -0.814 14.040 1.00 90.94 81 THR A N 1
ATOM 560 C CA . THR A 1 81 ? 9.824 -1.019 15.256 1.00 90.94 81 THR A CA 1
ATOM 561 C C . THR A 1 81 ? 11.158 -1.691 14.947 1.00 90.94 81 THR A C 1
ATOM 563 O O . THR A 1 81 ? 12.193 -1.259 15.452 1.00 90.94 81 THR A O 1
ATOM 566 N N . ALA A 1 82 ? 11.170 -2.677 14.046 1.00 93.06 82 ALA A N 1
ATOM 567 C CA . ALA A 1 82 ? 12.388 -3.368 13.624 1.00 93.06 82 ALA A CA 1
ATOM 568 C C . ALA A 1 82 ? 13.444 -2.445 12.986 1.00 93.06 82 ALA A C 1
ATOM 570 O O . ALA A 1 82 ? 14.618 -2.816 12.937 1.00 93.06 82 ALA A O 1
ATOM 571 N N . CYS A 1 83 ? 13.046 -1.258 12.518 1.00 93.81 83 CYS A N 1
ATOM 572 C CA . CYS A 1 83 ? 13.927 -0.252 11.927 1.00 93.81 83 CYS A CA 1
ATOM 573 C C . CYS A 1 83 ? 14.091 1.017 12.769 1.00 93.81 83 CYS A C 1
ATOM 575 O O . CYS A 1 83 ? 14.809 1.931 12.357 1.00 93.81 83 CYS A O 1
ATOM 577 N N . SER A 1 84 ? 13.485 1.071 13.955 1.00 91.38 84 SER A N 1
ATOM 578 C CA . SER A 1 84 ? 13.661 2.186 14.882 1.00 91.38 84 SER A CA 1
ATOM 579 C C . SER A 1 84 ? 15.124 2.287 15.323 1.00 91.38 84 SER A C 1
ATOM 581 O O . SER A 1 84 ? 15.721 1.308 15.770 1.00 91.38 84 SER A O 1
ATOM 583 N N . GLY A 1 85 ? 15.732 3.462 15.137 1.00 88.31 85 GLY A N 1
ATOM 584 C CA . GLY A 1 85 ? 17.146 3.702 15.451 1.00 88.31 85 GLY A CA 1
ATOM 585 C C . GLY A 1 85 ? 18.153 3.026 14.510 1.00 88.31 85 GLY A C 1
ATOM 586 O O . GLY A 1 85 ? 19.355 3.116 14.754 1.00 88.31 85 GLY A O 1
ATOM 587 N N . LYS A 1 86 ? 17.701 2.368 13.434 1.00 91.81 86 LYS A N 1
ATOM 588 C CA . LYS A 1 86 ? 18.578 1.794 12.404 1.00 91.81 86 LYS A CA 1
ATOM 589 C C . LYS A 1 86 ? 18.758 2.755 11.229 1.00 91.81 86 LYS A C 1
ATOM 591 O O . LYS A 1 86 ? 17.921 3.614 10.975 1.00 91.81 86 LYS A O 1
ATOM 596 N N . SER A 1 87 ? 19.851 2.591 10.488 1.00 89.88 87 SER A N 1
ATOM 597 C CA . SER A 1 87 ? 20.093 3.318 9.237 1.00 89.88 87 SER A CA 1
ATOM 598 C C . SER A 1 87 ? 19.318 2.710 8.064 1.00 89.88 87 SER A C 1
ATOM 600 O O . SER A 1 87 ? 18.899 1.551 8.107 1.00 89.88 87 SER A O 1
ATOM 602 N N . ALA A 1 88 ? 19.161 3.483 6.986 1.00 87.69 88 ALA A N 1
ATOM 603 C CA . ALA A 1 88 ? 18.671 2.952 5.717 1.00 87.69 88 ALA A CA 1
ATOM 604 C C . ALA A 1 88 ? 19.554 1.782 5.239 1.00 87.69 88 ALA A C 1
ATOM 606 O O . ALA A 1 88 ? 20.763 1.778 5.464 1.00 87.69 88 ALA A O 1
ATOM 607 N N . GLU A 1 89 ? 18.930 0.787 4.610 1.00 85.62 89 GLU A N 1
ATOM 608 C CA . GLU A 1 89 ? 19.519 -0.486 4.169 1.00 85.62 89 GLU A CA 1
ATOM 609 C C . GLU A 1 89 ? 20.074 -1.398 5.283 1.00 85.62 89 GLU A C 1
ATOM 611 O O . GLU A 1 89 ? 20.588 -2.476 4.986 1.00 85.62 89 GLU A O 1
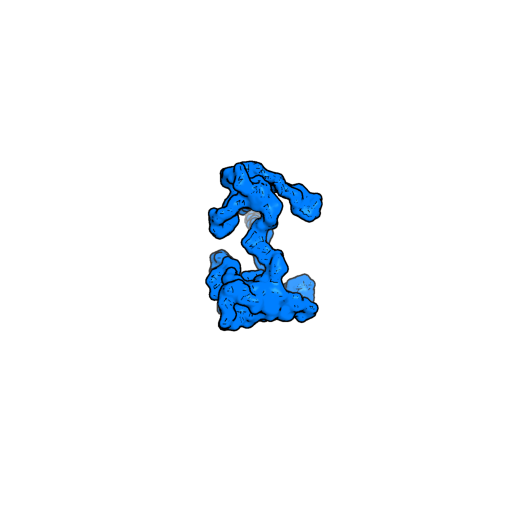ATOM 616 N N . ALA A 1 90 ? 19.919 -1.050 6.567 1.00 92.00 90 ALA A N 1
ATOM 617 C CA . ALA A 1 90 ? 20.259 -1.960 7.659 1.00 92.00 90 ALA A CA 1
ATOM 618 C C . ALA A 1 90 ? 19.382 -3.220 7.617 1.00 92.00 90 ALA A C 1
ATOM 620 O O . ALA A 1 90 ? 18.181 -3.139 7.351 1.00 92.00 90 ALA A O 1
ATOM 621 N N . THR A 1 91 ? 19.962 -4.378 7.932 1.00 92.62 91 THR A N 1
ATOM 622 C CA . THR A 1 91 ? 19.198 -5.620 8.050 1.00 92.62 91 THR A CA 1
ATOM 623 C C . THR A 1 91 ? 18.223 -5.546 9.224 1.00 92.62 91 THR A C 1
ATOM 625 O O . THR A 1 91 ? 18.515 -5.027 10.317 1.00 92.62 91 THR A O 1
ATOM 628 N N . CYS A 1 92 ? 17.028 -6.065 8.985 1.00 93.31 92 CYS A N 1
ATOM 629 C CA . CYS A 1 92 ? 15.942 -6.094 9.946 1.00 93.31 92 CYS A CA 1
ATOM 630 C C . CYS A 1 92 ? 15.179 -7.412 9.820 1.00 93.31 92 CYS A C 1
ATOM 632 O O . CYS A 1 92 ? 15.176 -8.058 8.772 1.00 93.31 92 CYS A O 1
ATOM 634 N N . SER A 1 93 ? 14.542 -7.809 10.913 1.00 92.88 93 SER A N 1
ATOM 635 C CA . SER A 1 93 ? 13.659 -8.963 10.961 1.00 92.88 93 SER A CA 1
ATOM 636 C C . SER A 1 93 ? 12.541 -8.671 11.949 1.00 92.88 93 SER A C 1
ATOM 638 O O . SER A 1 93 ? 12.772 -8.003 12.962 1.00 92.88 93 SER A O 1
ATOM 640 N N . PHE A 1 94 ? 11.335 -9.123 11.638 1.00 92.00 94 PHE A N 1
ATOM 641 C CA . PHE A 1 94 ? 10.193 -9.057 12.541 1.00 92.00 94 PHE A CA 1
ATOM 642 C C . PHE A 1 94 ? 9.298 -10.274 12.338 1.00 92.00 94 PHE A C 1
ATOM 644 O O . PHE A 1 94 ? 9.270 -10.875 11.263 1.00 92.00 94 PHE A O 1
ATOM 651 N N . THR A 1 95 ? 8.538 -10.614 13.370 1.00 89.31 95 THR A N 1
ATOM 652 C CA . THR A 1 95 ? 7.509 -11.647 13.287 1.00 89.31 95 THR A CA 1
ATOM 653 C C . THR A 1 95 ? 6.161 -10.971 13.132 1.00 89.31 95 THR A C 1
ATOM 655 O O . THR A 1 95 ? 5.820 -10.075 13.902 1.00 89.31 95 THR A O 1
ATOM 658 N N . HIS A 1 96 ? 5.389 -11.398 12.140 1.00 82.44 96 HIS A N 1
ATOM 659 C CA . HIS A 1 96 ? 4.010 -10.966 11.971 1.00 82.44 96 HIS A CA 1
ATOM 660 C C . HIS A 1 96 ? 3.123 -12.198 11.849 1.00 82.44 96 HIS A C 1
ATOM 662 O O . HIS A 1 96 ? 3.293 -13.009 10.933 1.00 82.44 96 HIS A O 1
ATOM 668 N N . HIS A 1 97 ? 2.210 -12.351 12.810 1.00 83.56 97 HIS A N 1
ATOM 669 C CA . HIS A 1 97 ? 1.528 -13.618 13.08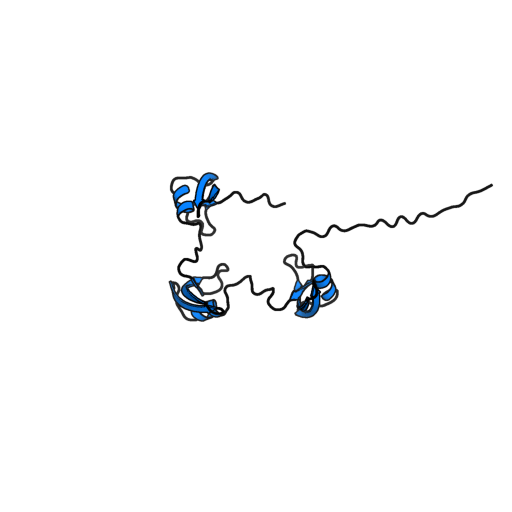2 1.00 83.56 97 HIS A CA 1
ATOM 670 C C . HIS A 1 97 ? 2.553 -14.747 13.305 1.00 83.56 97 HIS A C 1
ATOM 672 O O . HIS A 1 97 ? 3.378 -14.630 14.203 1.00 83.56 97 HIS A O 1
ATOM 678 N N . ASP A 1 98 ? 2.556 -15.787 12.468 1.00 84.06 98 ASP A N 1
ATOM 679 C CA . ASP A 1 98 ? 3.448 -16.953 12.581 1.00 84.06 98 ASP A CA 1
ATOM 680 C C . ASP A 1 98 ? 4.557 -16.964 11.517 1.00 84.06 98 ASP A C 1
ATOM 682 O O . ASP A 1 98 ? 5.123 -18.008 11.187 1.00 84.06 98 ASP A O 1
ATOM 686 N N . ARG A 1 99 ? 4.835 -15.807 10.904 1.00 83.62 99 ARG A N 1
ATOM 687 C CA . ARG A 1 99 ? 5.847 -15.675 9.850 1.00 83.62 99 ARG A CA 1
ATOM 688 C C . ARG A 1 99 ? 6.938 -14.714 10.278 1.00 83.62 99 ARG A C 1
ATOM 690 O O . ARG A 1 99 ? 6.667 -13.548 10.564 1.00 83.62 99 ARG A O 1
ATOM 697 N N . THR A 1 100 ? 8.171 -15.201 10.246 1.00 89.50 100 THR A N 1
ATOM 698 C CA . THR A 1 100 ? 9.363 -14.359 10.326 1.00 89.50 100 THR A CA 1
ATOM 699 C C . THR A 1 100 ? 9.613 -13.736 8.962 1.00 89.50 100 THR A C 1
ATOM 701 O O . THR A 1 100 ? 9.696 -14.433 7.949 1.00 89.50 100 THR A O 1
ATOM 704 N N . VAL A 1 101 ? 9.713 -12.415 8.941 1.00 89.19 101 VAL A N 1
ATOM 705 C CA . VAL A 1 101 ? 9.981 -11.623 7.749 1.00 89.19 101 VAL A CA 1
ATOM 706 C C . VAL A 1 101 ? 11.351 -10.991 7.909 1.00 89.19 101 VAL A C 1
ATOM 708 O O . VAL A 1 101 ? 11.550 -10.150 8.781 1.00 89.19 101 VAL A O 1
ATOM 711 N N . GLU A 1 102 ? 12.282 -11.382 7.047 1.00 91.19 102 GLU A N 1
ATOM 712 C CA . GLU A 1 102 ? 13.621 -10.801 6.971 1.00 91.19 102 GLU A CA 1
ATOM 713 C C . GLU A 1 102 ? 13.706 -9.796 5.824 1.00 91.19 102 GLU A C 1
ATOM 715 O O . GLU A 1 102 ? 13.091 -9.969 4.763 1.00 91.19 102 GLU A O 1
ATOM 720 N N . GLY A 1 103 ? 14.468 -8.728 6.030 1.00 91.38 103 GLY A N 1
ATOM 721 C CA . GLY A 1 103 ? 14.479 -7.617 5.098 1.00 91.38 103 GLY A CA 1
ATOM 722 C C . GLY A 1 103 ? 15.524 -6.552 5.381 1.00 91.38 103 GLY A C 1
ATOM 723 O O . GLY A 1 103 ? 16.482 -6.756 6.133 1.00 91.38 103 GLY A O 1
ATOM 724 N N . THR A 1 104 ? 15.315 -5.389 4.769 1.00 92.69 104 THR A N 1
ATOM 725 C CA . THR A 1 104 ? 16.136 -4.198 4.987 1.00 92.69 104 THR A CA 1
ATOM 726 C C . THR A 1 104 ? 15.293 -2.970 5.306 1.00 92.69 104 THR A C 1
ATOM 728 O O . THR A 1 104 ? 14.158 -2.815 4.848 1.00 92.69 104 THR A O 1
ATOM 731 N N . CYS A 1 105 ? 15.855 -2.077 6.118 1.00 92.19 105 CYS A N 1
ATOM 732 C CA . CYS A 1 105 ? 15.206 -0.838 6.517 1.00 92.19 105 CYS A CA 1
ATOM 733 C C . CYS A 1 105 ? 15.138 0.150 5.357 1.00 92.19 105 CYS A C 1
ATOM 735 O O . CYS A 1 105 ? 16.163 0.621 4.870 1.00 92.19 105 CYS A O 1
ATOM 737 N N . ARG A 1 106 ? 13.923 0.499 4.925 1.00 88.00 106 ARG A N 1
ATOM 738 C CA . ARG A 1 106 ? 13.684 1.414 3.799 1.00 88.00 106 ARG A CA 1
ATOM 739 C C . ARG A 1 106 ? 12.604 2.430 4.135 1.00 88.00 106 ARG A C 1
ATOM 741 O O . ARG A 1 106 ? 11.621 2.094 4.788 1.00 88.00 106 ARG A O 1
ATOM 748 N N . THR A 1 107 ? 12.735 3.660 3.646 1.00 84.38 107 THR A N 1
ATOM 749 C CA . THR A 1 107 ? 11.775 4.756 3.893 1.00 84.38 107 THR A CA 1
ATOM 750 C C . THR A 1 107 ? 10.393 4.387 3.388 1.00 84.38 107 THR A C 1
ATOM 752 O O . THR A 1 107 ? 10.268 4.193 2.194 1.00 84.38 107 THR A O 1
ATOM 755 N N . GLY A 1 108 ? 9.361 4.241 4.217 1.00 71.50 108 GLY A N 1
ATOM 756 C CA . GLY A 1 108 ? 8.016 3.819 3.794 1.00 71.50 108 GLY A CA 1
ATOM 757 C C . GLY A 1 108 ? 7.432 4.625 2.613 1.00 71.50 108 GLY A C 1
ATOM 758 O O . GLY A 1 108 ? 7.885 5.734 2.340 1.00 71.50 108 GLY A O 1
ATOM 759 N N . PRO A 1 109 ? 6.395 4.116 1.918 1.00 61.88 109 PRO A N 1
ATOM 760 C CA . PRO A 1 109 ? 5.832 4.737 0.706 1.00 61.88 109 PRO A CA 1
ATOM 761 C C . PRO A 1 109 ? 5.262 6.151 0.907 1.00 61.88 109 PRO A C 1
ATOM 763 O O . PRO A 1 109 ? 4.998 6.844 -0.068 1.00 61.88 109 PRO A O 1
ATOM 766 N N . ARG A 1 110 ? 5.068 6.581 2.158 1.00 64.75 110 ARG A N 1
ATOM 767 C CA . ARG A 1 110 ? 4.618 7.932 2.517 1.00 64.75 110 ARG A CA 1
ATOM 768 C C . ARG A 1 110 ? 5.750 8.872 2.953 1.00 64.75 110 ARG A C 1
ATOM 770 O O . ARG A 1 110 ? 5.486 10.010 3.305 1.00 64.75 110 ARG A O 1
ATOM 777 N N . GLY A 1 111 ? 7.005 8.414 2.930 1.00 65.50 111 GLY A N 1
ATOM 778 C CA . GLY A 1 111 ? 8.167 9.239 3.281 1.00 65.50 111 GLY A CA 1
ATOM 779 C C . GLY A 1 111 ? 8.396 9.447 4.785 1.00 65.50 111 GLY A C 1
ATOM 780 O O . GLY A 1 111 ? 9.298 10.185 5.151 1.00 65.50 111 GLY A O 1
ATOM 781 N N . GLU A 1 112 ? 7.598 8.813 5.650 1.00 70.00 112 GLU A N 1
ATOM 782 C CA . GLU A 1 112 ? 7.485 9.190 7.071 1.00 70.00 112 GLU A CA 1
ATOM 783 C C . GLU A 1 112 ? 8.508 8.489 7.993 1.00 70.00 112 GLU A C 1
ATOM 785 O O . GLU A 1 112 ? 9.029 9.110 8.913 1.00 70.00 112 GLU A O 1
ATOM 790 N N . ALA A 1 113 ? 8.811 7.201 7.767 1.00 82.25 113 ALA A N 1
ATOM 791 C CA . ALA A 1 113 ? 9.680 6.407 8.647 1.00 82.25 113 ALA A CA 1
ATOM 792 C C . ALA A 1 113 ? 10.391 5.261 7.908 1.00 82.25 113 ALA A C 1
ATOM 794 O O . ALA A 1 113 ? 9.873 4.738 6.916 1.00 82.25 113 ALA A O 1
ATOM 795 N N . LEU A 1 114 ? 11.559 4.836 8.406 1.00 88.56 114 LEU A N 1
ATOM 796 C CA . LEU A 1 114 ? 12.183 3.581 7.979 1.00 88.56 114 LEU A CA 1
ATOM 797 C C . LEU A 1 114 ? 11.341 2.403 8.475 1.00 88.56 114 LEU A C 1
ATOM 799 O O . LEU A 1 114 ? 10.974 2.331 9.643 1.00 88.56 114 LEU A O 1
ATOM 803 N N . THR A 1 115 ? 11.048 1.470 7.579 1.00 90.12 115 THR A N 1
ATOM 804 C CA . THR A 1 115 ? 10.304 0.247 7.881 1.00 90.12 115 THR A CA 1
ATOM 805 C C . THR A 1 115 ? 11.036 -0.957 7.312 1.00 90.12 115 THR A C 1
ATOM 807 O O . THR A 1 115 ? 11.728 -0.843 6.295 1.00 90.12 115 THR A O 1
ATOM 810 N N . CYS A 1 116 ? 10.894 -2.103 7.970 1.00 91.06 116 CYS A N 1
ATOM 811 C CA . CYS A 1 116 ? 11.499 -3.342 7.530 1.00 91.06 116 CYS A CA 1
ATOM 812 C C . CYS A 1 116 ? 10.782 -3.877 6.289 1.00 91.06 116 CYS A C 1
ATOM 814 O O . CYS A 1 116 ? 9.669 -4.397 6.369 1.00 91.06 116 CYS A O 1
ATOM 816 N N . ALA A 1 117 ? 11.410 -3.716 5.125 1.00 87.25 117 ALA A N 1
ATOM 817 C CA . ALA A 1 117 ? 10.884 -4.187 3.853 1.00 87.25 117 ALA A CA 1
ATOM 818 C C . ALA A 1 117 ? 11.429 -5.595 3.552 1.00 87.25 117 ALA A C 1
ATOM 820 O O . ALA A 1 117 ? 12.651 -5.750 3.548 1.00 87.25 117 ALA A O 1
ATOM 821 N N . PRO A 1 118 ? 10.573 -6.598 3.263 1.00 84.31 118 PRO A N 1
ATOM 822 C CA . PRO A 1 118 ? 11.015 -7.964 2.991 1.00 84.31 118 PRO A CA 1
ATOM 823 C C . PRO A 1 118 ? 12.053 -8.037 1.866 1.00 84.31 118 PRO A C 1
ATOM 825 O O . PRO A 1 118 ? 11.942 -7.314 0.868 1.00 84.31 118 PRO A O 1
ATOM 828 N N . ALA A 1 119 ? 13.008 -8.961 1.972 1.00 68.06 119 ALA A N 1
ATOM 829 C CA . ALA A 1 119 ? 13.889 -9.304 0.859 1.00 68.06 119 ALA A CA 1
ATOM 830 C C . ALA A 1 119 ? 13.038 -9.823 -0.323 1.00 68.06 119 ALA A C 1
ATOM 832 O O . ALA A 1 119 ? 12.395 -10.863 -0.227 1.00 68.06 119 ALA A O 1
ATOM 833 N N . GLY A 1 120 ? 12.963 -9.057 -1.418 1.00 60.75 120 GLY A N 1
ATOM 834 C CA . GLY A 1 120 ? 12.082 -9.346 -2.565 1.00 60.75 120 GLY A CA 1
ATOM 835 C C . GLY A 1 120 ? 10.738 -8.602 -2.570 1.00 60.75 120 GLY A C 1
ATOM 836 O O . GLY A 1 120 ? 9.963 -8.740 -3.513 1.00 60.75 120 GLY A O 1
ATOM 837 N N . GLY A 1 121 ? 10.459 -7.756 -1.571 1.00 56.72 121 GLY A N 1
ATOM 838 C CA . GLY A 1 121 ? 9.350 -6.801 -1.608 1.00 56.72 121 GLY A CA 1
ATOM 839 C C . GLY A 1 121 ? 9.627 -5.701 -2.634 1.00 56.72 121 GLY A C 1
ATOM 840 O O . GLY A 1 121 ? 10.186 -4.655 -2.301 1.00 56.72 121 GLY A O 1
ATOM 841 N N . HIS A 1 122 ? 9.302 -5.952 -3.903 1.00 54.69 122 HIS A N 1
ATOM 842 C CA . HIS A 1 122 ? 9.582 -5.025 -4.995 1.00 54.69 122 HIS A CA 1
ATOM 843 C C . HIS A 1 122 ? 8.823 -3.702 -4.807 1.00 54.69 122 HIS A C 1
ATOM 845 O O . HIS A 1 122 ? 7.610 -3.624 -4.986 1.00 54.69 122 HIS A O 1
ATOM 851 N N . ARG A 1 123 ? 9.557 -2.624 -4.506 1.00 60.47 123 ARG A N 1
ATOM 852 C CA . ARG A 1 123 ? 9.109 -1.238 -4.725 1.00 60.47 123 ARG A CA 1
ATOM 853 C C . ARG A 1 123 ? 9.357 -0.820 -6.162 1.00 60.47 123 ARG A C 1
ATOM 855 O O . ARG A 1 123 ? 10.055 0.149 -6.439 1.00 60.47 123 ARG A O 1
ATOM 862 N N . GLY A 1 124 ? 8.867 -1.615 -7.089 1.00 64.94 124 GLY A N 1
ATOM 863 C CA . GLY A 1 12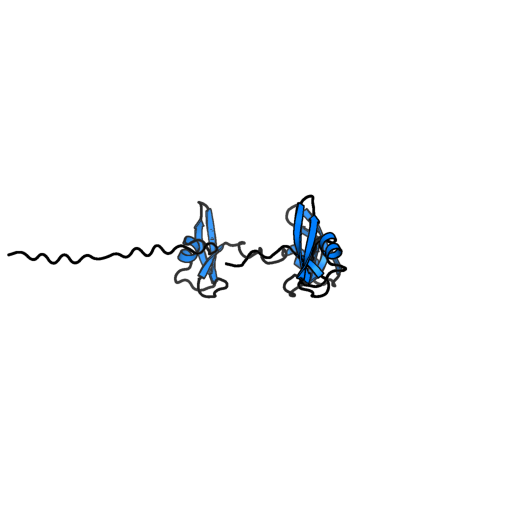4 ? 9.117 -1.331 -8.478 1.00 64.94 124 GLY A CA 1
ATOM 864 C C . GLY A 1 124 ? 8.506 -2.369 -9.391 1.00 64.94 124 GLY A C 1
ATOM 865 O O . GLY A 1 124 ? 8.182 -3.474 -8.950 1.00 64.94 124 GLY A O 1
ATOM 866 N N . PRO A 1 125 ? 8.334 -2.000 -10.661 1.00 73.38 125 PRO A N 1
ATOM 867 C CA . PRO A 1 125 ? 7.957 -2.945 -11.691 1.00 73.38 125 PRO A CA 1
ATOM 868 C C . PRO A 1 125 ? 8.949 -4.123 -11.714 1.00 73.38 125 PRO A C 1
ATOM 870 O O . PRO A 1 125 ? 10.139 -3.924 -11.449 1.00 73.38 125 PRO A O 1
ATOM 873 N N . PRO A 1 126 ? 8.474 -5.346 -12.011 1.00 78.56 126 PRO A N 1
ATOM 874 C CA . PRO A 1 126 ? 9.338 -6.517 -12.116 1.00 78.56 126 PRO A CA 1
ATOM 875 C C . PRO A 1 126 ? 10.415 -6.298 -13.189 1.00 78.56 126 PRO A C 1
ATOM 877 O O . PRO A 1 126 ? 10.246 -5.478 -14.099 1.00 78.56 126 PRO A O 1
ATOM 880 N N . GLN A 1 127 ? 11.538 -7.014 -13.091 1.00 82.56 127 GLN A N 1
ATOM 881 C CA . GLN A 1 127 ? 12.696 -6.774 -13.958 1.00 82.56 127 GLN A CA 1
ATOM 882 C C . GLN A 1 127 ? 12.343 -6.942 -15.442 1.00 82.56 127 GLN A C 1
ATOM 884 O O . GLN A 1 127 ? 12.824 -6.181 -16.278 1.00 82.56 127 GLN A O 1
ATOM 889 N N . GLU A 1 128 ? 11.448 -7.871 -15.768 1.00 85.50 128 GLU A N 1
ATOM 890 C CA . GLU A 1 128 ? 10.926 -8.105 -17.114 1.00 85.50 128 GLU A CA 1
ATOM 891 C C . GLU A 1 128 ? 10.230 -6.858 -17.682 1.00 85.50 128 GLU A C 1
ATOM 893 O O . GLU A 1 128 ? 10.397 -6.535 -18.858 1.00 85.50 128 GLU A O 1
ATOM 898 N N . ALA A 1 129 ? 9.514 -6.104 -16.841 1.00 88.88 129 ALA A N 1
ATOM 899 C CA . ALA A 1 129 ? 8.880 -4.841 -17.217 1.00 88.88 129 ALA A CA 1
ATOM 900 C C . ALA A 1 129 ? 9.875 -3.710 -17.440 1.00 88.88 129 ALA A C 1
ATOM 902 O O . ALA A 1 129 ? 9.653 -2.890 -18.331 1.00 88.88 129 ALA A O 1
ATOM 903 N N . ILE A 1 130 ? 10.977 -3.680 -16.697 1.00 88.19 130 ILE A N 1
ATOM 904 C CA . ILE A 1 130 ? 12.059 -2.718 -16.932 1.00 88.19 130 ILE A CA 1
ATOM 905 C C . ILE A 1 130 ? 12.778 -3.060 -18.242 1.00 88.19 130 ILE A C 1
ATOM 907 O O . ILE A 1 130 ? 12.964 -2.191 -19.090 1.00 88.19 130 ILE A O 1
ATOM 911 N N . THR A 1 131 ? 13.131 -4.331 -18.444 1.00 88.38 131 THR A N 1
ATOM 912 C CA . THR A 1 131 ? 13.841 -4.797 -19.643 1.00 88.38 131 THR A CA 1
ATOM 913 C C . THR A 1 131 ? 13.040 -4.536 -20.920 1.00 88.38 131 THR A C 1
ATOM 915 O O . THR A 1 131 ? 13.611 -4.064 -21.899 1.00 88.38 131 THR A O 1
ATOM 918 N N . ALA A 1 132 ? 11.718 -4.740 -20.904 1.00 90.06 132 ALA A N 1
ATOM 919 C CA . ALA A 1 132 ? 10.854 -4.459 -22.057 1.00 90.06 132 ALA A CA 1
ATOM 920 C C . ALA A 1 132 ? 10.845 -2.979 -22.491 1.00 90.06 132 ALA A C 1
ATOM 922 O O . ALA A 1 132 ? 10.507 -2.675 -23.633 1.00 90.06 132 ALA A O 1
ATOM 923 N N . CYS A 1 133 ? 11.221 -2.062 -21.595 1.00 92.25 133 CYS A N 1
ATOM 924 C CA . CYS A 1 133 ? 11.250 -0.624 -21.854 1.00 92.25 133 CYS A CA 1
ATOM 925 C C . CYS A 1 133 ? 12.655 -0.010 -21.794 1.00 92.25 133 CYS A C 1
ATOM 927 O O . CYS A 1 133 ? 12.785 1.201 -21.953 1.00 92.25 133 CYS A O 1
ATOM 929 N N . ALA A 1 134 ? 13.705 -0.817 -21.603 1.00 88.94 134 ALA A N 1
ATOM 930 C CA . ALA A 1 134 ? 15.077 -0.335 -21.431 1.00 88.94 134 ALA A CA 1
ATOM 931 C C . ALA A 1 134 ? 15.619 0.409 -22.664 1.00 88.94 134 ALA A C 1
ATOM 933 O O . ALA A 1 134 ? 16.467 1.287 -22.530 1.00 88.94 134 ALA A O 1
ATOM 934 N N . SER A 1 135 ? 15.115 0.075 -23.854 1.00 85.38 135 SER A N 1
ATOM 935 C CA . SER A 1 135 ? 15.471 0.717 -25.129 1.00 85.38 135 SER A CA 1
ATOM 936 C C . SER A 1 135 ? 14.286 1.426 -25.792 1.00 85.38 135 SER A C 1
ATOM 938 O O . SER A 1 135 ? 14.346 1.759 -26.972 1.00 85.38 135 SER A O 1
ATOM 940 N N . SER A 1 136 ? 13.210 1.649 -25.039 1.00 88.12 136 SER A N 1
ATOM 941 C CA . SER A 1 136 ? 11.980 2.275 -25.522 1.00 88.12 136 SER A CA 1
ATOM 942 C C . SER A 1 136 ? 11.852 3.697 -24.982 1.00 88.12 136 SER A C 1
ATOM 944 O O . SER A 1 136 ? 12.490 4.068 -24.000 1.00 88.12 136 SER A O 1
ATOM 946 N N . THR A 1 137 ? 11.008 4.510 -25.609 1.00 88.94 137 THR A N 1
ATOM 947 C CA . THR A 1 137 ? 10.666 5.852 -25.124 1.00 88.94 137 THR A CA 1
ATOM 948 C C . THR A 1 137 ? 9.391 5.828 -24.284 1.00 88.94 137 THR A C 1
ATOM 950 O O . THR A 1 137 ? 8.609 4.874 -24.323 1.00 88.94 137 THR A O 1
ATOM 953 N N . ALA A 1 138 ? 9.163 6.887 -23.504 1.00 88.81 138 ALA A N 1
ATOM 954 C CA . ALA A 1 138 ? 7.908 7.051 -22.781 1.00 88.81 138 ALA A CA 1
ATOM 955 C C . ALA A 1 138 ? 6.721 7.049 -23.765 1.00 88.81 138 ALA A C 1
ATOM 957 O O . ALA A 1 138 ? 6.754 7.733 -24.786 1.00 88.81 138 ALA A O 1
ATOM 958 N N . GLY A 1 139 ? 5.683 6.270 -23.461 1.00 86.06 139 GLY A N 1
ATOM 959 C CA . GLY A 1 139 ? 4.507 6.083 -24.312 1.00 86.06 139 GLY A CA 1
ATOM 960 C C . GLY A 1 139 ? 4.634 4.981 -25.369 1.00 86.06 139 GLY A C 1
ATOM 961 O O . GLY A 1 139 ? 3.637 4.672 -26.016 1.00 86.06 139 GLY A O 1
ATOM 962 N N . ALA A 1 140 ? 5.801 4.348 -25.534 1.00 91.94 140 ALA A N 1
ATOM 963 C CA . ALA A 1 140 ? 5.945 3.211 -26.442 1.00 91.94 140 ALA A CA 1
ATOM 964 C C . ALA A 1 140 ? 5.125 2.006 -25.953 1.00 91.94 140 ALA A C 1
ATOM 966 O O . ALA A 1 140 ? 5.111 1.709 -24.757 1.00 91.94 140 ALA A O 1
ATOM 967 N N . ALA A 1 141 ? 4.456 1.300 -26.867 1.00 91.75 141 ALA A N 1
ATOM 968 C CA . ALA A 1 141 ? 3.761 0.060 -26.538 1.00 91.75 141 ALA A CA 1
ATOM 969 C C . ALA A 1 141 ? 4.768 -1.024 -26.124 1.00 91.75 141 ALA A C 1
ATOM 971 O O . ALA A 1 141 ? 5.848 -1.139 -26.703 1.00 91.75 141 ALA A O 1
ATOM 972 N N . CYS A 1 142 ? 4.407 -1.829 -25.131 1.00 91.19 142 CYS A N 1
ATOM 973 C CA . CYS A 1 142 ? 5.249 -2.900 -24.610 1.00 91.19 142 CYS A CA 1
ATOM 974 C C . CYS A 1 142 ? 4.403 -4.122 -24.233 1.00 91.19 142 CYS A C 1
ATOM 976 O O . CYS A 1 142 ? 3.202 -4.014 -23.968 1.00 91.19 142 CYS A O 1
ATOM 978 N N . SER A 1 143 ? 5.039 -5.292 -24.203 1.00 89.88 143 SER A N 1
ATOM 979 C CA . SER A 1 143 ? 4.425 -6.550 -23.780 1.00 89.88 143 SER A CA 1
ATOM 980 C C . SER A 1 143 ? 5.397 -7.311 -22.889 1.00 89.88 143 SER A C 1
ATOM 982 O O . SER A 1 143 ? 6.581 -7.414 -23.212 1.00 89.88 143 SER A O 1
ATOM 984 N N . VAL A 1 144 ? 4.911 -7.828 -21.763 1.00 89.31 144 VAL A N 1
ATOM 985 C CA . VAL A 1 144 ? 5.705 -8.626 -20.823 1.00 89.31 144 VAL A CA 1
ATOM 986 C C . VAL A 1 144 ? 4.995 -9.911 -20.471 1.00 89.31 144 VAL A C 1
ATOM 988 O O . VAL A 1 144 ? 3.776 -9.940 -20.327 1.00 89.31 144 VAL A O 1
ATOM 991 N N . SER A 1 145 ? 5.769 -10.974 -20.290 1.00 83.06 145 SER A N 1
ATOM 992 C CA . SER A 1 145 ? 5.264 -12.225 -19.737 1.00 83.06 145 SER A CA 1
ATOM 993 C C . SER A 1 145 ? 5.731 -12.346 -18.293 1.00 83.06 145 SER A C 1
ATOM 995 O O . SER A 1 145 ? 6.929 -12.412 -18.041 1.00 83.06 145 SER A O 1
ATOM 997 N N . PHE A 1 146 ? 4.792 -12.364 -17.349 1.00 75.50 146 PHE A N 1
ATOM 998 C CA . PHE A 1 146 ? 5.070 -12.493 -15.919 1.00 75.50 146 PHE A CA 1
ATOM 999 C C . PHE A 1 146 ? 4.211 -13.624 -15.343 1.00 75.50 146 PHE A C 1
ATOM 1001 O O . PHE A 1 146 ? 2.987 -13.605 -15.474 1.00 75.50 146 PHE A O 1
ATOM 1008 N N . HIS A 1 147 ? 4.843 -14.647 -14.752 1.00 76.25 147 HIS A N 1
ATOM 1009 C CA . HIS A 1 147 ? 4.170 -15.847 -14.217 1.00 76.25 147 HIS A CA 1
ATOM 1010 C C . HIS A 1 147 ? 3.186 -16.514 -15.205 1.00 76.25 147 HIS A C 1
ATOM 1012 O O . HIS A 1 147 ? 2.070 -16.885 -14.841 1.00 76.25 147 HIS A O 1
ATOM 1018 N N . GLY A 1 148 ? 3.574 -16.634 -16.480 1.00 77.19 148 GLY A N 1
ATOM 1019 C CA . GLY A 1 148 ? 2.744 -17.259 -17.519 1.00 77.19 148 GLY A CA 1
ATOM 1020 C C . GLY A 1 148 ? 1.562 -16.409 -18.001 1.00 77.19 148 GLY A C 1
ATOM 1021 O O . GLY A 1 148 ? 0.737 -16.896 -18.768 1.00 77.19 148 GLY A O 1
ATOM 1022 N N . LYS A 1 149 ? 1.470 -15.143 -17.575 1.00 81.38 149 LYS A N 1
ATOM 1023 C CA . LYS A 1 149 ? 0.481 -14.178 -18.065 1.00 81.38 149 LYS A CA 1
ATOM 1024 C C . LYS A 1 149 ? 1.167 -13.133 -18.929 1.00 81.38 149 LYS A C 1
ATOM 1026 O O . LYS A 1 149 ? 2.133 -12.511 -18.491 1.00 81.38 149 LYS A O 1
ATOM 1031 N N . THR A 1 150 ? 0.642 -12.917 -20.129 1.00 85.62 150 THR A N 1
ATOM 1032 C CA . THR A 1 150 ? 1.062 -11.811 -20.992 1.00 85.62 150 THR A CA 1
ATOM 1033 C C . THR A 1 150 ? 0.287 -10.554 -20.618 1.00 85.62 150 THR A C 1
ATOM 1035 O O . THR A 1 150 ? -0.943 -10.557 -20.567 1.00 85.62 150 THR A O 1
ATOM 1038 N N . LEU A 1 151 ? 1.013 -9.478 -20.347 1.00 86.56 151 LEU A N 1
ATOM 1039 C CA . LEU A 1 151 ? 0.484 -8.166 -20.010 1.00 86.56 151 LEU A CA 1
ATOM 1040 C C . LEU A 1 151 ? 0.958 -7.181 -21.074 1.00 86.56 151 LEU A C 1
ATOM 1042 O O . LEU A 1 151 ? 2.158 -7.030 -21.293 1.00 86.56 151 LEU A O 1
ATOM 1046 N N . ASN A 1 152 ? 0.008 -6.515 -21.724 1.00 89.88 152 ASN A N 1
ATOM 1047 C CA . ASN A 1 152 ? 0.288 -5.440 -22.670 1.00 89.88 152 ASN A CA 1
ATOM 1048 C C . ASN A 1 152 ? 0.123 -4.090 -21.979 1.00 89.88 152 ASN A C 1
ATOM 1050 O O . ASN A 1 152 ? -0.753 -3.918 -21.125 1.00 89.88 152 ASN A O 1
ATOM 1054 N N . GLY A 1 153 ? 0.949 -3.130 -22.367 1.00 90.69 153 GLY A N 1
ATOM 1055 C CA . GLY A 1 153 ? 0.997 -1.841 -21.708 1.00 90.69 153 GLY A CA 1
ATOM 1056 C C . GLY A 1 153 ? 1.760 -0.791 -22.493 1.00 90.69 153 GLY A C 1
ATOM 1057 O O . GLY A 1 153 ? 2.013 -0.933 -23.692 1.00 90.69 153 GLY A O 1
ATOM 1058 N N . THR A 1 154 ? 2.141 0.260 -21.784 1.00 93.38 154 THR A N 1
ATOM 1059 C CA . THR A 1 154 ? 2.967 1.349 -22.289 1.00 93.38 154 THR A CA 1
ATOM 1060 C C . THR A 1 154 ? 4.150 1.598 -21.366 1.00 93.38 154 THR A C 1
ATOM 1062 O O . THR A 1 154 ? 4.061 1.467 -20.144 1.00 93.38 154 THR A O 1
ATOM 1065 N N . CYS A 1 155 ? 5.282 1.959 -21.961 1.00 92.50 155 CYS A N 1
ATOM 1066 C CA . CYS A 1 155 ? 6.475 2.341 -21.230 1.00 92.50 155 CYS A CA 1
ATOM 1067 C C . CYS A 1 155 ? 6.244 3.680 -20.529 1.00 92.50 155 CYS A C 1
ATOM 1069 O O . CYS A 1 155 ? 6.057 4.706 -21.181 1.00 92.50 155 CYS A O 1
ATOM 1071 N N . SER A 1 156 ? 6.278 3.695 -19.202 1.00 89.44 156 SER A N 1
ATOM 1072 C CA . SER A 1 156 ? 6.165 4.926 -18.414 1.00 89.44 156 SER A CA 1
ATOM 1073 C C . SER A 1 156 ? 7.128 4.909 -17.236 1.00 89.44 156 SER A C 1
ATOM 1075 O O . SER A 1 156 ? 7.507 3.842 -16.751 1.00 89.44 156 SER A O 1
ATOM 1077 N N . ALA A 1 157 ? 7.537 6.093 -16.782 1.00 84.75 157 ALA A N 1
ATOM 1078 C CA . ALA A 1 157 ? 8.389 6.217 -15.609 1.00 84.75 157 ALA A CA 1
ATOM 1079 C C . ALA A 1 157 ? 7.611 5.837 -14.341 1.00 84.75 157 ALA A C 1
ATOM 1081 O O . ALA A 1 157 ? 6.435 6.177 -14.195 1.00 84.75 157 ALA A O 1
ATOM 1082 N N . GLY A 1 158 ? 8.275 5.126 -13.428 1.00 69.56 158 GLY A N 1
ATOM 1083 C CA . GLY A 1 158 ? 7.748 4.901 -12.082 1.00 69.56 158 GLY A CA 1
ATOM 1084 C C . GLY A 1 158 ? 7.683 6.197 -11.254 1.00 69.56 158 GLY A C 1
ATOM 1085 O O . GLY A 1 158 ? 8.184 7.231 -11.699 1.00 69.56 158 GLY A O 1
ATOM 1086 N N . PRO A 1 159 ? 7.123 6.148 -10.030 1.00 61.44 159 PRO A N 1
ATOM 1087 C CA . PRO A 1 159 ? 7.033 7.306 -9.129 1.00 61.44 159 PRO A CA 1
ATOM 1088 C C . PRO A 1 159 ? 8.379 8.000 -8.879 1.00 61.44 159 PRO A C 1
ATOM 1090 O O . PRO A 1 159 ? 8.427 9.214 -8.719 1.00 61.44 159 PRO A O 1
ATOM 1093 N N . ASP A 1 160 ? 9.471 7.234 -8.917 1.00 60.59 160 ASP A N 1
ATOM 1094 C CA . ASP A 1 160 ? 10.834 7.721 -8.691 1.00 60.59 160 ASP A CA 1
ATOM 1095 C C . ASP A 1 160 ? 11.487 8.323 -9.954 1.00 60.59 160 ASP A C 1
ATOM 1097 O O . ASP A 1 160 ? 12.670 8.659 -9.936 1.00 60.59 160 ASP A O 1
ATOM 1101 N N . GLY A 1 161 ? 10.764 8.398 -11.081 1.00 64.38 161 GLY A N 1
ATOM 1102 C CA . GLY A 1 161 ? 11.164 9.096 -12.314 1.00 64.38 161 GLY A CA 1
ATOM 1103 C C . GLY A 1 161 ? 12.378 8.535 -13.071 1.00 64.38 161 GLY A C 1
ATOM 1104 O O . GLY A 1 161 ? 12.693 9.008 -14.157 1.00 64.38 161 GLY A O 1
ATOM 1105 N N . SER A 1 162 ? 13.066 7.533 -12.524 1.00 66.62 162 SER A N 1
ATOM 1106 C CA . SER A 1 162 ? 14.428 7.164 -12.930 1.00 66.62 162 SER A CA 1
ATOM 1107 C C . SER A 1 162 ? 14.521 6.064 -13.991 1.00 66.62 162 SER A C 1
ATOM 1109 O O . SER A 1 162 ? 15.551 5.952 -14.654 1.00 66.62 162 SER A O 1
ATOM 1111 N N . LYS A 1 163 ? 13.478 5.241 -14.173 1.00 80.94 163 LYS A N 1
ATOM 1112 C CA . LYS A 1 163 ? 13.460 4.132 -15.147 1.00 80.94 163 LYS A CA 1
ATOM 1113 C C . LYS A 1 163 ? 12.085 3.979 -15.794 1.00 80.94 163 LYS A C 1
ATOM 1115 O O . LYS A 1 163 ? 11.070 4.025 -15.096 1.00 80.94 163 LYS A O 1
ATOM 1120 N N . LEU A 1 164 ? 12.064 3.766 -17.112 1.00 89.12 164 LEU A N 1
ATOM 1121 C CA . LEU A 1 164 ? 10.861 3.349 -17.829 1.00 89.12 164 LEU A CA 1
ATOM 1122 C C . LEU A 1 164 ? 10.608 1.867 -17.575 1.00 89.12 164 LEU A C 1
ATOM 1124 O O . LEU A 1 164 ? 11.528 1.050 -17.621 1.00 89.12 164 LEU A O 1
ATOM 1128 N N . ALA A 1 165 ? 9.351 1.526 -17.341 1.00 90.38 165 ALA A N 1
ATOM 1129 C CA . ALA A 1 165 ? 8.912 0.148 -17.264 1.00 90.38 165 ALA A CA 1
ATOM 1130 C C . ALA A 1 165 ? 7.588 -0.031 -17.992 1.00 90.38 165 ALA A C 1
ATOM 1132 O O . ALA A 1 165 ? 6.844 0.929 -18.197 1.00 90.38 165 ALA A O 1
ATOM 1133 N N . CYS A 1 166 ? 7.303 -1.271 -18.370 1.00 91.06 166 CYS A N 1
ATOM 1134 C CA . CYS A 1 166 ? 6.059 -1.625 -19.021 1.00 91.06 166 CYS A CA 1
ATOM 1135 C C . CYS A 1 166 ? 4.917 -1.635 -18.003 1.00 91.06 166 CYS A C 1
ATOM 1137 O O . CYS A 1 166 ? 4.843 -2.537 -17.165 1.00 91.06 166 CYS A O 1
ATOM 1139 N N . LEU A 1 167 ? 4.045 -0.625 -18.052 1.00 88.25 167 LEU A N 1
ATOM 1140 C CA . LEU A 1 167 ? 2.871 -0.536 -17.189 1.00 88.25 167 LEU A CA 1
ATOM 1141 C C . LEU A 1 167 ? 1.610 -0.875 -17.992 1.00 88.25 167 LEU A C 1
ATOM 1143 O O . LEU A 1 167 ? 1.430 -0.341 -19.086 1.00 88.25 167 LEU A O 1
ATOM 1147 N N . PRO A 1 168 ? 0.712 -1.727 -17.468 1.00 84.69 168 PRO A N 1
ATOM 1148 C CA . PRO A 1 168 ? -0.563 -1.990 -18.121 1.00 84.69 168 PRO A CA 1
ATOM 1149 C C . PRO A 1 168 ? -1.380 -0.699 -18.236 1.00 84.69 168 PRO A C 1
ATOM 1151 O O . PRO A 1 168 ? -1.271 0.197 -17.394 1.00 84.69 168 PRO A O 1
ATOM 1154 N N . ALA A 1 169 ? -2.220 -0.614 -19.269 1.00 73.38 169 ALA A N 1
ATOM 1155 C CA . ALA A 1 169 ? -3.108 0.528 -19.443 1.00 73.38 169 ALA A CA 1
ATOM 1156 C C . ALA A 1 169 ? -3.949 0.732 -18.173 1.00 73.38 169 ALA A C 1
ATOM 1158 O O . ALA A 1 169 ? -4.623 -0.191 -17.705 1.00 73.38 169 ALA A O 1
ATOM 1159 N N . ARG A 1 170 ? -3.906 1.944 -17.604 1.00 65.88 170 ARG A N 1
ATOM 1160 C CA . ARG A 1 170 ? -4.802 2.309 -16.507 1.00 65.88 170 ARG A CA 1
ATOM 1161 C C . ARG A 1 170 ? -6.234 2.205 -17.054 1.00 65.88 170 ARG A C 1
ATOM 1163 O O . ARG A 1 170 ? -6.507 2.848 -18.068 1.00 65.88 170 ARG A O 1
ATOM 1170 N N . PRO A 1 171 ? -7.135 1.417 -16.440 1.00 62.16 171 PRO A N 1
ATOM 1171 C CA . PRO A 1 171 ? -8.532 1.430 -16.853 1.00 62.16 171 PRO A CA 1
ATOM 1172 C C . PRO A 1 171 ? -9.056 2.872 -16.769 1.00 62.16 171 PRO A C 1
ATOM 1174 O O . PRO A 1 171 ? -8.643 3.597 -15.854 1.00 62.16 171 PRO A O 1
ATOM 1177 N N . PRO A 1 172 ? -9.904 3.316 -17.716 1.00 46.19 172 PRO A N 1
ATOM 1178 C CA . PRO A 1 172 ? -10.474 4.657 -17.664 1.00 46.19 172 PRO A CA 1
ATOM 1179 C C . PRO A 1 172 ? -11.112 4.851 -16.289 1.00 46.19 172 PRO A C 1
ATOM 1181 O O . PRO A 1 172 ? -11.906 4.017 -15.852 1.00 46.19 172 PRO A O 1
ATOM 1184 N N . GLN A 1 173 ? -10.691 5.894 -15.571 1.00 43.31 173 GLN A N 1
ATOM 1185 C CA . GLN A 1 173 ? -11.348 6.258 -14.322 1.00 43.31 173 GLN A CA 1
ATOM 1186 C C . GLN A 1 173 ? -12.726 6.815 -14.707 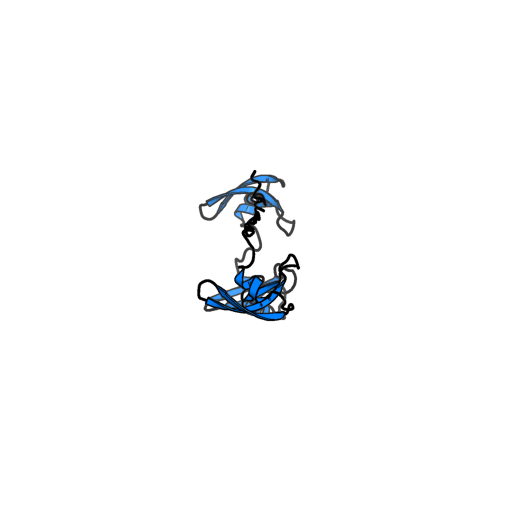1.00 43.31 173 GLN A C 1
ATOM 1188 O O . GLN A 1 173 ? -12.756 7.750 -15.510 1.00 43.31 173 GLN A O 1
ATOM 1193 N N . PRO A 1 174 ? -13.830 6.195 -14.251 1.00 45.06 174 PRO A N 1
ATOM 1194 C CA . PRO A 1 174 ? -15.175 6.685 -14.526 1.00 45.06 174 PRO A CA 1
ATOM 1195 C C . PRO A 1 174 ? -15.451 8.019 -13.828 1.00 45.06 174 PRO A C 1
ATOM 1197 O O . PRO A 1 174 ? -14.836 8.271 -12.763 1.00 45.06 174 PRO A O 1
#